Protein AF-A0A211ZJX5-F1 (afdb_monomer)

Radius of gyration: 14.27 Å; Cα contacts (8 Å, |Δi|>4): 96; chains: 1; bounding box: 31×48×30 Å

Sequence (97 aa):
MAGGQPRAPRSEIAEWAARYLERLDQPFDDWEADFFRRGCSFLSRRLATGAASSWRSMTLPPERRDEVYSGPLAARPLTVEETARLRGMLQRIVREG

Secondary structure (DSSP, 8-state):
--------HHHHHHHHHHHHHHHHTS---HHHHHHHHHHHHHHHTT-HHHHHHHHHHHTS-GGGHHHH--SPP--SPPPHHHHHHHHHHHHHHHHH-

Foldseek 3Di:
DDPPDPPPLLVLLLVLLVVLLVCLVDFAAQQLQQLSVQLLVCSLVSNNVRNVVSVVLSPDDPVCNCVPDPDDTPRDGQDPVNSVVSNVSSVVSNVVD

Nearest PDB structures (foldseek):
  5l0j-assembly1_B  TM=2.634E-01  e=6.366E+00  Homo sapiens

Organism: NCBI:txid171674

Structure (mmCIF, N/CA/C/O backbone):
data_AF-A0A211ZJX5-F1
#
_entry.id   AF-A0A211ZJX5-F1
#
loop_
_atom_site.group_PDB
_atom_site.id
_atom_site.type_symbol
_atom_site.label_atom_id
_atom_site.label_alt_id
_atom_site.label_comp_id
_atom_site.label_asym_id
_atom_site.label_entity_id
_atom_site.label_seq_id
_atom_site.pdbx_PDB_ins_code
_atom_site.Cartn_x
_atom_site.Cartn_y
_atom_site.Cartn_z
_atom_site.occupancy
_atom_site.B_iso_or_equiv
_atom_site.auth_seq_id
_atom_site.auth_comp_id
_atom_site.auth_asym_id
_atom_site.auth_atom_id
_atom_site.pdbx_PDB_model_num
ATOM 1 N N . MET A 1 1 ? -12.641 35.822 3.742 1.00 37.06 1 MET A N 1
ATOM 2 C CA . MET A 1 1 ? -11.395 35.092 4.059 1.00 37.06 1 MET A CA 1
ATOM 3 C C . MET A 1 1 ? -11.793 33.852 4.848 1.00 37.06 1 MET A C 1
ATOM 5 O O . MET A 1 1 ? -12.044 33.961 6.040 1.00 37.06 1 MET A O 1
ATOM 9 N N . ALA A 1 2 ? -12.022 32.725 4.171 1.00 40.25 2 ALA A N 1
ATOM 10 C CA . ALA A 1 2 ? -12.484 31.500 4.820 1.00 40.25 2 ALA A CA 1
ATOM 11 C C . ALA A 1 2 ? -11.332 30.890 5.629 1.00 40.25 2 ALA A C 1
ATOM 13 O O . ALA A 1 2 ? -10.291 30.551 5.068 1.00 40.25 2 ALA A O 1
ATOM 14 N N . GLY A 1 3 ? -11.514 30.796 6.947 1.00 42.50 3 GLY A N 1
ATOM 15 C CA . GLY A 1 3 ? -10.616 30.063 7.828 1.00 42.50 3 GLY A CA 1
ATOM 16 C C . GLY A 1 3 ? -10.662 28.586 7.465 1.00 42.50 3 GLY A C 1
ATOM 17 O O . GLY A 1 3 ? -11.670 27.921 7.691 1.00 42.50 3 GLY A O 1
ATOM 18 N N . GLY A 1 4 ? -9.584 28.082 6.869 1.00 46.12 4 GLY A N 1
ATOM 19 C CA . GLY A 1 4 ? -9.402 26.653 6.674 1.00 46.12 4 GLY A CA 1
ATOM 20 C C . GLY A 1 4 ? -9.254 25.998 8.040 1.00 46.12 4 GLY A C 1
ATOM 21 O O . GLY A 1 4 ? -8.207 26.123 8.672 1.00 46.12 4 GLY A O 1
ATOM 22 N N . GLN A 1 5 ? -10.303 25.326 8.518 1.00 50.88 5 GLN A N 1
ATOM 23 C CA . GLN A 1 5 ? -10.152 24.379 9.617 1.00 50.88 5 GLN A CA 1
ATOM 24 C C . GLN A 1 5 ? -9.050 23.384 9.226 1.00 50.88 5 GLN A C 1
ATOM 26 O O . GLN A 1 5 ? -9.124 22.821 8.128 1.00 50.88 5 GLN A O 1
ATOM 31 N N . PRO A 1 6 ? -8.037 23.140 10.076 1.00 51.81 6 PRO A N 1
ATOM 32 C CA . PRO A 1 6 ? -7.135 22.025 9.855 1.00 51.81 6 PRO A CA 1
ATOM 33 C C . PRO A 1 6 ? -7.995 20.760 9.864 1.00 51.81 6 PRO A C 1
ATOM 35 O O . PRO A 1 6 ? -8.597 20.416 10.883 1.00 51.81 6 PRO A O 1
ATOM 38 N N . ARG A 1 7 ? -8.122 20.113 8.699 1.00 57.12 7 ARG A N 1
ATOM 39 C CA . ARG A 1 7 ? -8.782 18.811 8.559 1.00 57.12 7 ARG A CA 1
ATOM 40 C C . ARG A 1 7 ? -8.163 17.914 9.634 1.00 57.12 7 ARG A C 1
ATOM 42 O O . ARG A 1 7 ? -6.938 17.834 9.721 1.00 57.12 7 ARG A O 1
ATOM 49 N N . ALA A 1 8 ? -8.980 17.360 10.529 1.00 59.56 8 ALA A N 1
ATOM 50 C CA . ALA A 1 8 ? -8.452 16.616 11.665 1.00 59.56 8 ALA A CA 1
ATOM 51 C C . ALA A 1 8 ? -7.525 15.504 11.137 1.00 59.56 8 ALA A C 1
ATOM 53 O O . ALA A 1 8 ? -7.931 14.781 10.229 1.00 59.56 8 ALA A O 1
ATOM 54 N N . PRO A 1 9 ? -6.317 15.305 11.695 1.00 62.09 9 PRO A N 1
ATOM 55 C CA . PRO A 1 9 ? -5.357 14.326 11.176 1.00 62.09 9 PRO A CA 1
ATOM 56 C C . PRO A 1 9 ? -5.936 12.910 11.020 1.00 62.09 9 PRO A C 1
ATOM 58 O O . PRO A 1 9 ? -5.461 12.120 10.213 1.00 62.09 9 PRO A O 1
ATOM 61 N N . ARG A 1 10 ? -6.984 12.582 11.788 1.00 69.06 10 ARG A N 1
ATOM 62 C CA . ARG A 1 10 ? -7.703 11.305 11.708 1.00 69.06 10 ARG A CA 1
ATOM 63 C C . ARG A 1 10 ? -8.505 11.135 10.416 1.00 69.06 10 ARG A C 1
ATOM 65 O O . ARG A 1 10 ? -8.441 10.050 9.844 1.00 69.06 10 ARG A O 1
ATOM 72 N N . SER A 1 11 ? -9.179 12.179 9.931 1.00 81.56 11 SER A N 1
ATOM 73 C CA . SER A 1 11 ? -9.972 12.077 8.702 1.00 81.56 11 SER A CA 1
ATOM 74 C C . SER A 1 11 ? -9.083 11.968 7.466 1.00 81.56 11 SER A C 1
ATOM 76 O O . SER A 1 11 ? -9.370 11.174 6.578 1.00 81.56 11 SER A O 1
ATOM 78 N N . GLU A 1 12 ? -7.943 12.662 7.442 1.00 90.56 12 GLU A N 1
ATOM 79 C CA . GLU A 1 12 ? -6.973 12.537 6.345 1.00 90.56 12 GLU A CA 1
ATOM 80 C C . GLU A 1 12 ? -6.363 11.124 6.274 1.00 90.56 12 GLU A C 1
ATOM 82 O O . GLU A 1 12 ? -6.182 10.561 5.195 1.00 90.56 12 GLU A O 1
ATOM 87 N N . ILE A 1 13 ? -6.090 10.507 7.428 1.00 95.00 13 ILE A N 1
ATOM 88 C CA . ILE A 1 13 ? -5.617 9.119 7.490 1.00 95.00 13 ILE A CA 1
ATOM 89 C C . ILE A 1 13 ? -6.665 8.137 6.958 1.00 95.00 13 ILE A C 1
ATOM 91 O O . ILE A 1 13 ? -6.302 7.218 6.223 1.00 95.00 13 ILE A O 1
ATOM 95 N N . ALA A 1 14 ? -7.941 8.315 7.309 1.00 95.44 14 ALA A N 1
ATOM 96 C CA . ALA A 1 14 ? -9.021 7.473 6.798 1.00 95.44 14 ALA A CA 1
ATOM 97 C C . ALA A 1 14 ? -9.212 7.643 5.284 1.00 95.44 14 ALA A C 1
ATOM 99 O O . ALA A 1 14 ? -9.339 6.648 4.572 1.00 95.44 14 ALA A O 1
ATOM 100 N N . GLU A 1 15 ? -9.144 8.876 4.777 1.00 96.19 15 GLU A N 1
ATOM 101 C CA . GLU A 1 15 ? -9.212 9.168 3.340 1.00 96.19 15 GLU A CA 1
ATOM 102 C C . GLU A 1 15 ? -8.085 8.472 2.567 1.00 96.19 15 GLU A C 1
ATOM 104 O O . GLU A 1 15 ? -8.330 7.825 1.546 1.00 96.19 15 GLU A O 1
ATOM 109 N N . TRP A 1 16 ? -6.847 8.538 3.064 1.00 97.25 16 TRP A N 1
ATOM 110 C CA . TRP A 1 16 ? -5.745 7.806 2.444 1.00 97.25 16 TRP A CA 1
ATOM 111 C C . TRP A 1 16 ? -5.908 6.294 2.571 1.00 97.25 16 TRP A C 1
ATOM 113 O O . TRP A 1 16 ? -5.660 5.583 1.602 1.00 97.25 16 TRP A O 1
ATOM 123 N N . ALA A 1 17 ? -6.359 5.781 3.716 1.00 97.50 17 ALA A N 1
ATOM 124 C CA . ALA A 1 17 ? -6.589 4.350 3.873 1.00 97.50 17 ALA A CA 1
ATOM 125 C C . ALA A 1 17 ? -7.652 3.815 2.899 1.00 97.50 17 ALA A C 1
ATOM 127 O O . ALA A 1 17 ? -7.467 2.729 2.351 1.00 97.50 17 ALA A O 1
ATOM 128 N N . ALA A 1 18 ? -8.704 4.590 2.618 1.00 97.31 18 ALA A N 1
ATOM 129 C CA . ALA A 1 18 ? -9.702 4.254 1.606 1.00 97.31 18 ALA A CA 1
ATOM 130 C C . ALA A 1 18 ? -9.088 4.188 0.196 1.00 97.31 18 ALA A C 1
ATOM 132 O O . ALA A 1 18 ? -9.262 3.193 -0.503 1.00 97.31 18 ALA A O 1
ATOM 133 N N . ARG A 1 19 ? -8.267 5.174 -0.186 1.00 97.06 19 ARG A N 1
ATOM 134 C CA . ARG A 1 19 ? -7.553 5.161 -1.479 1.00 97.06 19 ARG A CA 1
ATOM 135 C C . ARG A 1 19 ? -6.612 3.964 -1.625 1.00 97.06 19 ARG A C 1
ATOM 137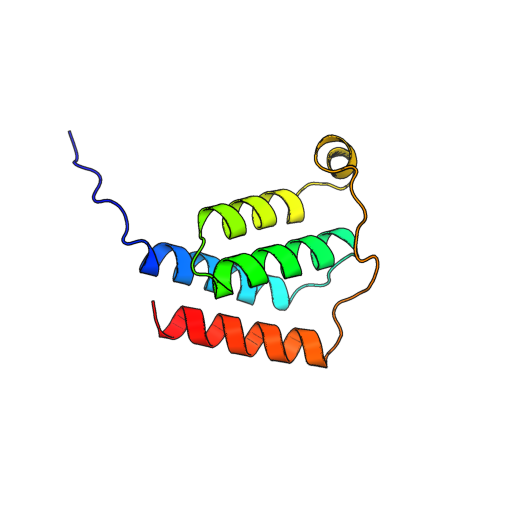 O O . ARG A 1 19 ? -6.543 3.344 -2.682 1.00 97.06 19 ARG A O 1
ATOM 144 N N . TYR A 1 20 ? -5.887 3.615 -0.563 1.00 97.56 20 TYR A N 1
ATOM 145 C CA . TYR A 1 20 ? -5.019 2.435 -0.565 1.00 97.56 20 TYR A CA 1
ATOM 146 C C . TYR A 1 20 ? -5.822 1.129 -0.656 1.00 97.56 20 TYR A C 1
ATOM 148 O O . TYR A 1 20 ? -5.354 0.191 -1.294 1.00 97.56 20 TYR A O 1
ATOM 156 N N . LEU A 1 21 ? -7.029 1.057 -0.080 1.00 97.38 21 LEU A N 1
ATOM 157 C CA . LEU A 1 21 ? -7.914 -0.099 -0.273 1.00 97.38 21 LEU A CA 1
ATOM 158 C C . LEU A 1 21 ? -8.328 -0.257 -1.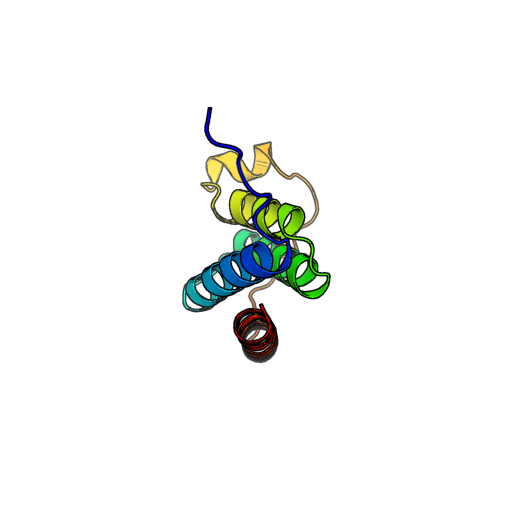731 1.00 97.38 21 LEU A C 1
ATOM 160 O O . LEU A 1 21 ? -8.202 -1.353 -2.262 1.00 97.38 21 LEU A O 1
ATOM 164 N N . GLU A 1 22 ? -8.753 0.826 -2.379 1.00 96.31 22 GLU A N 1
ATOM 165 C CA . GLU A 1 22 ? -9.125 0.808 -3.799 1.00 96.31 22 GLU A CA 1
ATOM 166 C C . GLU A 1 22 ? -7.949 0.390 -4.693 1.00 96.31 22 GLU A C 1
ATOM 168 O O . GLU A 1 22 ? -8.117 -0.354 -5.661 1.00 96.31 22 GLU A O 1
ATOM 173 N N . ARG A 1 23 ? -6.728 0.829 -4.361 1.00 95.56 23 ARG A N 1
ATOM 174 C CA . ARG A 1 23 ? -5.527 0.443 -5.113 1.00 95.56 23 ARG A CA 1
ATOM 175 C C . ARG A 1 23 ? -5.154 -1.028 -4.929 1.00 95.56 23 ARG A C 1
ATOM 177 O O . ARG A 1 23 ? -4.544 -1.597 -5.833 1.00 95.56 23 ARG A O 1
ATOM 184 N N . LEU A 1 24 ? -5.501 -1.637 -3.795 1.00 94.62 24 LEU A N 1
ATOM 185 C CA . LEU A 1 24 ? -5.169 -3.031 -3.483 1.00 94.62 24 LEU A CA 1
ATOM 186 C C . LEU A 1 24 ? -5.865 -4.038 -4.413 1.00 94.62 24 LEU A C 1
ATOM 188 O O . LEU A 1 24 ? -5.385 -5.159 -4.556 1.00 94.62 24 LEU A O 1
ATOM 192 N N . ASP A 1 25 ? -6.976 -3.646 -5.041 1.00 90.31 25 ASP A N 1
ATOM 193 C CA . ASP A 1 25 ? -7.732 -4.479 -5.986 1.00 90.31 25 ASP A CA 1
ATOM 194 C C . ASP A 1 25 ? -7.168 -4.440 -7.423 1.00 90.31 25 ASP A C 1
ATOM 196 O O . ASP A 1 25 ? -7.690 -5.102 -8.319 1.00 90.31 25 ASP A O 1
ATOM 200 N N . GLN A 1 26 ? -6.092 -3.685 -7.657 1.00 92.44 26 GLN A N 1
ATOM 201 C CA . GLN A 1 26 ? -5.429 -3.550 -8.955 1.00 92.44 26 GLN A CA 1
ATOM 202 C C . GLN A 1 26 ? -4.071 -4.274 -8.956 1.00 92.44 26 GLN A C 1
ATOM 204 O O . GLN A 1 26 ? -3.424 -4.359 -7.909 1.00 92.44 26 GLN A O 1
ATOM 209 N N . PRO A 1 27 ? -3.594 -4.770 -10.114 1.00 91.50 27 PRO A N 1
ATOM 210 C CA . PRO A 1 27 ? -2.270 -5.379 -10.209 1.00 91.50 27 PRO A CA 1
ATOM 211 C C . PRO A 1 27 ? -1.171 -4.385 -9.810 1.00 91.50 27 PRO A C 1
ATOM 213 O O . PRO A 1 27 ? -1.321 -3.174 -9.973 1.00 91.50 27 PRO A O 1
ATOM 216 N N . PHE A 1 28 ? -0.075 -4.904 -9.264 1.00 92.31 28 PHE A N 1
ATOM 217 C CA . PHE A 1 28 ? 1.105 -4.128 -8.893 1.00 92.31 28 PHE A CA 1
ATOM 218 C C . PHE A 1 28 ? 2.309 -4.649 -9.665 1.00 92.31 28 PHE A C 1
ATOM 220 O O . PHE A 1 28 ? 2.526 -5.863 -9.707 1.00 92.31 28 PHE A O 1
ATOM 227 N N . ASP A 1 29 ? 3.109 -3.740 -10.210 1.00 92.38 29 ASP A N 1
ATOM 228 C CA . ASP A 1 29 ? 4.510 -4.039 -10.492 1.00 92.38 29 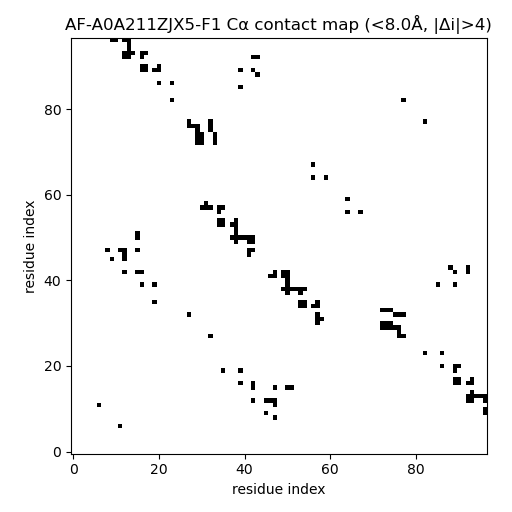ASP A CA 1
ATOM 229 C C . ASP A 1 29 ? 5.364 -3.967 -9.205 1.00 92.38 29 ASP A C 1
ATOM 231 O O . ASP A 1 29 ? 4.885 -3.594 -8.128 1.00 92.38 29 ASP A O 1
ATOM 235 N N . ASP A 1 30 ? 6.637 -4.354 -9.294 1.00 90.88 30 ASP A N 1
ATOM 236 C CA . ASP A 1 30 ? 7.535 -4.402 -8.132 1.00 90.88 30 ASP A CA 1
ATOM 237 C C . ASP A 1 30 ? 7.764 -3.028 -7.482 1.00 90.88 30 ASP A C 1
ATOM 239 O O . ASP A 1 30 ? 7.884 -2.926 -6.257 1.00 90.88 30 ASP A O 1
ATOM 243 N N . TRP A 1 31 ? 7.791 -1.959 -8.281 1.00 92.50 31 TRP A N 1
ATOM 244 C CA . TRP A 1 31 ? 7.918 -0.593 -7.780 1.00 92.50 31 TRP A CA 1
ATOM 245 C C . TRP A 1 31 ? 6.666 -0.195 -7.007 1.00 92.50 31 TRP A C 1
ATOM 247 O O . TRP A 1 31 ? 6.742 0.263 -5.863 1.00 92.50 31 TRP A O 1
ATOM 257 N N . GLU A 1 32 ? 5.500 -0.398 -7.612 1.00 94.88 32 GLU A N 1
ATOM 258 C CA . GLU A 1 32 ? 4.232 -0.052 -6.995 1.00 94.88 32 GLU A CA 1
ATOM 259 C C . GLU A 1 32 ? 4.015 -0.853 -5.709 1.00 94.88 32 GLU A C 1
ATOM 261 O O . GLU A 1 32 ? 3.580 -0.285 -4.710 1.00 94.88 32 GLU A O 1
ATOM 266 N N . ALA A 1 33 ? 4.379 -2.139 -5.692 1.00 95.12 33 ALA A N 1
ATOM 267 C CA . ALA A 1 33 ? 4.298 -2.987 -4.507 1.00 95.12 33 ALA A CA 1
ATOM 268 C C . ALA A 1 33 ? 5.175 -2.464 -3.354 1.00 95.12 33 ALA A C 1
ATOM 270 O O . ALA A 1 33 ? 4.740 -2.461 -2.198 1.00 95.12 33 ALA A O 1
ATOM 271 N N . ASP A 1 34 ? 6.395 -1.998 -3.636 1.00 94.25 34 ASP A N 1
ATOM 272 C CA . ASP A 1 34 ? 7.285 -1.425 -2.619 1.00 94.25 34 ASP A CA 1
ATOM 273 C C . ASP A 1 34 ? 6.706 -0.133 -2.022 1.00 94.25 34 ASP A C 1
ATOM 275 O O . ASP A 1 34 ? 6.570 -0.003 -0.798 1.00 94.25 34 ASP A O 1
ATOM 279 N N . PHE A 1 35 ? 6.271 0.801 -2.871 1.00 95.31 35 PHE A N 1
ATOM 280 C CA . PHE A 1 35 ? 5.678 2.054 -2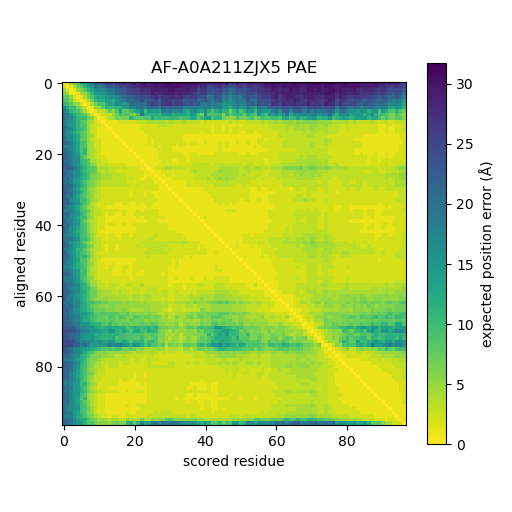.403 1.00 95.31 35 PHE A CA 1
ATOM 281 C C . PHE A 1 35 ? 4.320 1.849 -1.728 1.00 95.31 35 PHE A C 1
ATOM 283 O O . PHE A 1 35 ? 4.024 2.531 -0.742 1.00 95.31 35 PHE A O 1
ATOM 290 N N . PHE A 1 36 ? 3.538 0.858 -2.155 1.00 96.62 36 PHE A N 1
ATOM 291 C CA . PHE A 1 36 ? 2.309 0.464 -1.477 1.00 96.62 36 PHE A CA 1
ATOM 292 C C . PHE A 1 36 ? 2.584 -0.001 -0.040 1.00 96.62 36 PHE A C 1
ATOM 294 O O . PHE A 1 36 ? 1.938 0.472 0.902 1.00 96.62 36 PHE A O 1
ATOM 301 N N . ARG A 1 37 ? 3.590 -0.869 0.161 1.00 95.94 37 ARG A N 1
ATOM 302 C CA . ARG A 1 37 ? 4.022 -1.318 1.499 1.00 95.94 37 ARG A CA 1
ATOM 303 C C . ARG A 1 37 ? 4.473 -0.148 2.370 1.00 95.94 37 ARG A C 1
ATOM 305 O O . ARG A 1 37 ? 4.071 -0.065 3.533 1.00 95.94 37 ARG A O 1
ATOM 312 N N . ARG A 1 38 ? 5.278 0.772 1.826 1.00 95.44 38 ARG A N 1
ATOM 313 C CA . ARG A 1 38 ? 5.740 1.971 2.553 1.00 95.44 38 ARG A CA 1
ATOM 314 C C . ARG A 1 38 ? 4.573 2.853 2.976 1.00 95.44 38 ARG A C 1
ATOM 316 O O . ARG A 1 38 ? 4.496 3.247 4.138 1.00 95.44 38 ARG A O 1
ATOM 323 N N . GLY A 1 39 ? 3.637 3.103 2.067 1.00 96.81 39 GLY A N 1
ATOM 324 C CA . GLY A 1 39 ? 2.434 3.873 2.352 1.00 96.81 39 GLY A CA 1
ATOM 325 C C . GLY A 1 39 ? 1.575 3.244 3.446 1.00 96.81 39 GLY A C 1
ATOM 326 O O . GLY A 1 39 ? 1.213 3.914 4.412 1.00 96.81 39 GLY A O 1
ATOM 327 N N . CYS A 1 40 ? 1.347 1.932 3.366 1.00 97.12 40 CYS A N 1
ATOM 328 C CA . CYS A 1 40 ? 0.672 1.170 4.415 1.00 97.12 40 CYS A CA 1
ATOM 329 C C . CYS A 1 40 ? 1.392 1.265 5.771 1.00 97.12 40 CYS A C 1
ATOM 331 O O . CYS A 1 40 ? 0.747 1.450 6.805 1.00 97.12 40 CYS A O 1
ATOM 333 N N . SER A 1 41 ? 2.727 1.200 5.775 1.00 96.88 41 SER A N 1
ATOM 334 C CA . SER A 1 41 ? 3.538 1.381 6.983 1.00 96.88 41 SER A CA 1
ATOM 335 C C . SER A 1 41 ? 3.322 2.768 7.604 1.00 96.88 41 SER A C 1
ATOM 337 O O . SER A 1 41 ? 3.055 2.874 8.804 1.00 96.88 41 SER A O 1
ATOM 339 N N . PHE A 1 42 ? 3.320 3.837 6.803 1.00 97.19 42 PHE A N 1
ATOM 340 C CA . PHE A 1 42 ? 3.010 5.186 7.288 1.00 97.19 42 PHE A CA 1
ATOM 341 C C . PHE A 1 42 ? 1.586 5.314 7.843 1.00 97.19 42 PHE A C 1
ATOM 343 O O . PHE A 1 42 ? 1.403 5.901 8.913 1.00 97.19 42 PHE A O 1
ATOM 350 N N . LEU A 1 43 ? 0.588 4.727 7.176 1.00 96.44 43 LEU A N 1
ATOM 351 C CA . LEU A 1 43 ? -0.802 4.731 7.645 1.00 96.44 43 LEU A CA 1
ATOM 352 C C . LEU A 1 43 ? -0.960 4.025 8.994 1.00 96.44 43 LEU A C 1
ATOM 354 O O . LEU A 1 43 ? -1.616 4.563 9.887 1.00 96.44 43 LEU A O 1
ATOM 358 N N . SER A 1 44 ? -0.291 2.884 9.192 1.00 95.25 44 SER A N 1
ATOM 359 C CA . SER A 1 44 ? -0.292 2.182 10.486 1.00 95.25 44 SER A CA 1
ATOM 360 C C . SER A 1 44 ? 0.275 3.032 11.631 1.00 95.25 44 SER A C 1
ATOM 362 O O . SER A 1 44 ? -0.134 2.890 12.781 1.00 95.25 44 SER A O 1
ATOM 364 N N . ARG A 1 45 ? 1.172 3.973 11.305 1.00 95.19 45 ARG A N 1
ATOM 365 C CA . ARG A 1 45 ? 1.792 4.930 12.234 1.00 95.19 45 ARG A CA 1
ATOM 366 C C . ARG A 1 45 ? 1.054 6.273 12.302 1.00 95.19 45 ARG A C 1
ATOM 368 O O . ARG A 1 45 ? 1.548 7.188 12.952 1.00 95.19 45 ARG A O 1
ATOM 375 N N . ARG A 1 46 ? -0.110 6.401 11.648 1.00 93.50 46 ARG A N 1
ATOM 376 C CA . ARG A 1 46 ? -0.918 7.633 11.549 1.00 93.50 46 ARG A CA 1
ATOM 377 C C . ARG A 1 46 ? -0.165 8.821 10.924 1.00 93.50 46 ARG A C 1
ATOM 379 O O . ARG A 1 46 ? -0.357 9.963 11.329 1.00 93.50 46 ARG A O 1
ATOM 386 N N . LEU A 1 47 ? 0.665 8.565 9.909 1.00 94.56 47 LEU A N 1
ATOM 387 C CA . LEU A 1 47 ? 1.444 9.585 9.196 1.00 94.56 47 LEU A CA 1
ATOM 388 C C . LEU A 1 47 ? 0.898 9.834 7.776 1.00 94.56 47 LEU A C 1
ATOM 390 O O . LEU A 1 47 ? 1.336 9.201 6.815 1.00 94.56 47 LEU A O 1
ATOM 394 N N . ALA A 1 48 ? -0.033 10.784 7.631 1.00 93.50 48 ALA A N 1
ATOM 395 C CA . ALA A 1 48 ? -0.733 11.042 6.365 1.00 93.50 48 ALA A CA 1
ATOM 396 C C . ALA A 1 48 ? 0.214 11.546 5.269 1.00 93.50 48 ALA A C 1
ATOM 398 O O . ALA A 1 48 ? 0.210 11.024 4.157 1.00 93.50 48 ALA A O 1
ATOM 399 N N . THR A 1 49 ? 1.115 12.474 5.603 1.00 94.19 49 THR A N 1
ATOM 400 C CA . THR A 1 49 ? 2.120 13.006 4.669 1.00 94.19 49 THR A CA 1
ATOM 401 C C . THR A 1 49 ? 3.013 11.911 4.086 1.00 94.19 49 THR A C 1
ATOM 403 O O . THR A 1 49 ? 3.341 11.945 2.899 1.00 94.19 49 THR A O 1
ATOM 406 N N . GLY A 1 50 ? 3.386 10.917 4.901 1.00 95.38 50 GLY A N 1
ATOM 407 C CA . GLY A 1 50 ? 4.175 9.769 4.452 1.00 95.38 50 GLY A CA 1
ATOM 408 C C . GLY A 1 50 ? 3.394 8.899 3.469 1.00 95.38 50 GLY A C 1
ATOM 409 O O . GLY A 1 50 ? 3.892 8.601 2.386 1.00 95.38 50 GLY A O 1
ATOM 410 N N . ALA A 1 51 ? 2.137 8.586 3.792 1.00 96.69 51 ALA A N 1
ATOM 411 C CA . ALA A 1 51 ? 1.243 7.840 2.909 1.00 96.69 51 ALA A CA 1
A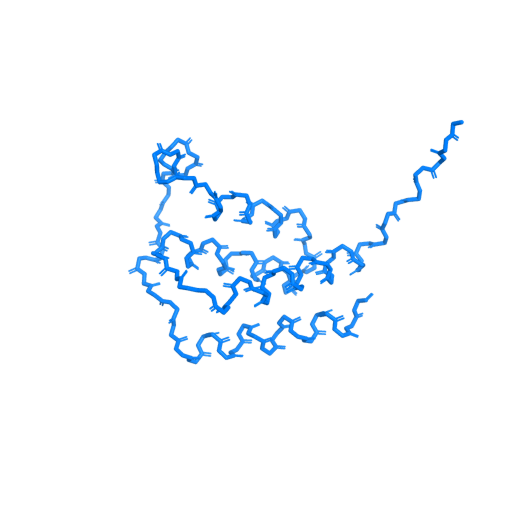TOM 412 C C . ALA A 1 51 ? 0.981 8.571 1.579 1.00 96.69 51 ALA A C 1
ATOM 414 O O . ALA A 1 51 ? 1.026 7.954 0.514 1.00 96.69 51 ALA A O 1
ATOM 415 N N . ALA A 1 52 ? 0.780 9.889 1.622 1.00 96.25 52 ALA A N 1
ATOM 416 C CA . ALA A 1 52 ? 0.606 10.737 0.446 1.00 96.25 52 ALA A CA 1
ATOM 417 C C . ALA A 1 52 ? 1.873 10.807 -0.422 1.00 96.25 52 ALA A C 1
ATOM 419 O O . ALA A 1 52 ? 1.797 10.860 -1.649 1.00 96.25 52 ALA A O 1
ATOM 420 N N . SER A 1 53 ? 3.056 10.834 0.199 1.00 95.31 53 SER A N 1
ATOM 421 C CA . SER A 1 53 ? 4.336 10.791 -0.515 1.00 95.31 53 SER A CA 1
ATOM 422 C C . SER A 1 53 ? 4.522 9.451 -1.226 1.00 95.31 53 SER A C 1
ATOM 424 O O . SER A 1 53 ? 4.736 9.424 -2.435 1.00 95.31 53 SER A O 1
ATOM 426 N N . SER A 1 54 ? 4.326 8.339 -0.508 1.00 95.75 54 SER A N 1
ATOM 427 C CA . SER A 1 54 ? 4.398 6.998 -1.094 1.00 95.75 54 SER A CA 1
ATOM 428 C C . SER A 1 54 ? 3.373 6.793 -2.207 1.00 95.75 54 SER A C 1
ATOM 430 O O . SER A 1 54 ? 3.705 6.191 -3.221 1.00 95.75 54 SER A O 1
ATOM 432 N N . TRP A 1 55 ? 2.168 7.355 -2.071 1.00 96.81 55 TRP A N 1
ATOM 433 C CA . TRP A 1 55 ? 1.155 7.304 -3.123 1.00 96.81 55 TRP A CA 1
ATOM 434 C C . TRP A 1 55 ? 1.631 8.006 -4.393 1.00 96.81 55 TRP A C 1
ATOM 436 O O . TRP A 1 55 ? 1.555 7.436 -5.476 1.00 96.81 55 TRP A O 1
ATOM 446 N N . ARG A 1 56 ? 2.169 9.225 -4.260 1.00 95.56 56 ARG A N 1
ATOM 447 C CA . ARG A 1 56 ? 2.699 9.980 -5.402 1.00 95.56 56 ARG A CA 1
ATOM 448 C C . ARG A 1 56 ? 3.794 9.204 -6.122 1.00 95.56 56 ARG A C 1
ATOM 450 O O . ARG A 1 56 ? 3.726 9.107 -7.341 1.00 95.56 56 ARG A O 1
ATOM 457 N N . SER A 1 57 ? 4.740 8.624 -5.381 1.00 94.50 57 SER A N 1
ATOM 458 C CA . SER A 1 57 ? 5.799 7.784 -5.950 1.00 94.50 57 SER A CA 1
ATOM 459 C C . SER A 1 57 ? 5.248 6.531 -6.633 1.00 94.50 57 SER A C 1
ATOM 461 O O . SER A 1 57 ? 5.673 6.212 -7.738 1.00 94.50 57 SER A O 1
ATOM 463 N N . MET A 1 58 ? 4.269 5.855 -6.027 1.00 94.19 58 MET A N 1
ATOM 464 C CA . MET A 1 58 ? 3.609 4.680 -6.607 1.00 94.19 58 MET A CA 1
ATOM 465 C C . MET A 1 58 ? 2.951 5.000 -7.955 1.00 94.19 58 MET A C 1
ATOM 467 O O . MET A 1 58 ? 3.088 4.229 -8.893 1.00 94.19 58 MET A O 1
ATOM 471 N N . THR A 1 59 ? 2.289 6.154 -8.078 1.00 92.94 59 THR A N 1
ATOM 472 C CA . THR A 1 59 ? 1.581 6.565 -9.305 1.00 92.94 59 THR A CA 1
ATOM 473 C C . THR A 1 59 ? 2.475 7.202 -10.373 1.00 92.94 59 THR A C 1
ATOM 475 O O . THR A 1 59 ? 1.961 7.722 -11.363 1.00 92.94 59 THR A O 1
ATOM 478 N N . LEU A 1 60 ? 3.797 7.232 -10.177 1.00 92.44 60 LEU A N 1
ATOM 479 C CA . LEU A 1 60 ? 4.700 7.776 -11.187 1.00 92.44 60 LEU A CA 1
ATOM 480 C C . LEU A 1 60 ? 4.721 6.887 -12.432 1.00 92.44 60 LEU A C 1
ATOM 482 O O . LEU A 1 60 ? 4.805 5.656 -12.306 1.00 92.44 60 LEU A O 1
ATOM 486 N N . PRO A 1 61 ? 4.726 7.502 -13.626 1.00 90.81 61 PRO A N 1
ATOM 487 C CA . PRO A 1 61 ? 4.935 6.750 -14.847 1.00 90.81 61 PRO A CA 1
ATOM 488 C C . PRO A 1 61 ? 6.357 6.151 -14.845 1.00 90.81 61 PRO A C 1
ATOM 490 O O . PRO A 1 61 ? 7.265 6.776 -14.277 1.00 90.81 61 PRO A O 1
ATOM 493 N N . PRO A 1 62 ? 6.565 4.952 -15.426 1.00 88.75 62 PRO A N 1
ATOM 494 C CA . PRO A 1 62 ? 7.832 4.222 -15.351 1.00 88.75 62 PRO A CA 1
ATOM 495 C C . PRO A 1 62 ? 9.070 5.055 -15.689 1.00 88.75 62 PRO A C 1
ATOM 497 O O . PRO A 1 62 ? 10.056 5.004 -14.961 1.00 88.75 62 PRO A O 1
ATOM 500 N N . GLU A 1 63 ? 8.983 5.895 -16.717 1.00 90.44 63 GLU A N 1
ATOM 501 C CA . GLU A 1 63 ? 10.065 6.756 -17.197 1.00 90.44 63 GLU A CA 1
ATOM 502 C C . GLU A 1 63 ? 10.541 7.811 -16.185 1.00 90.44 63 GLU A C 1
ATOM 504 O O . GLU A 1 63 ? 11.636 8.343 -16.331 1.00 90.44 63 GLU A O 1
ATOM 509 N N . ARG A 1 64 ? 9.753 8.108 -15.142 1.00 89.19 64 ARG A N 1
ATOM 510 C CA . ARG A 1 64 ? 10.097 9.100 -14.106 1.00 89.19 64 ARG A CA 1
ATOM 511 C C . ARG A 1 64 ? 10.507 8.487 -12.772 1.00 89.19 64 ARG A C 1
ATOM 513 O O . ARG A 1 64 ? 10.825 9.219 -11.836 1.00 89.19 64 ARG A O 1
ATOM 520 N N . ARG A 1 65 ? 10.456 7.163 -12.637 1.00 90.75 65 ARG A N 1
ATOM 521 C CA . ARG A 1 65 ? 10.716 6.476 -11.362 1.00 90.75 65 ARG A CA 1
ATOM 522 C C . ARG A 1 65 ? 12.176 6.626 -10.934 1.00 90.75 65 ARG A C 1
ATOM 524 O O . ARG A 1 65 ? 12.438 7.004 -9.791 1.00 90.75 65 ARG A O 1
ATOM 531 N N . ASP A 1 66 ? 13.094 6.470 -11.882 1.00 85.38 66 ASP A N 1
ATOM 532 C CA . ASP A 1 66 ? 14.538 6.567 -11.641 1.00 85.38 66 ASP A CA 1
ATOM 533 C C . ASP A 1 66 ? 14.997 7.993 -11.287 1.00 85.38 66 ASP A C 1
ATOM 535 O O . ASP A 1 66 ? 15.985 8.171 -10.576 1.00 85.38 66 ASP A O 1
ATOM 539 N N . GLU A 1 67 ? 14.250 9.022 -11.704 1.00 86.75 67 GLU A N 1
ATOM 540 C CA . GLU A 1 67 ? 14.500 10.418 -11.310 1.00 86.75 67 GLU A CA 1
ATOM 541 C C . GLU A 1 67 ? 14.165 10.680 -9.832 1.00 86.75 67 GLU A C 1
ATOM 543 O O . GLU A 1 67 ? 14.679 11.620 -9.225 1.00 86.75 67 GLU A O 1
ATOM 548 N N . VAL A 1 68 ? 13.263 9.879 -9.256 1.00 83.19 68 VAL A N 1
ATOM 549 C CA . VAL A 1 68 ? 12.665 10.130 -7.938 1.00 83.19 68 VAL A CA 1
ATOM 550 C C . VAL A 1 68 ? 13.233 9.211 -6.862 1.00 83.19 68 VAL A C 1
ATOM 552 O O . VAL A 1 68 ? 13.304 9.609 -5.696 1.00 83.19 68 VAL A O 1
ATOM 555 N N . TYR A 1 69 ? 13.638 7.991 -7.210 1.00 79.62 69 TYR A N 1
ATOM 556 C CA . TYR A 1 69 ? 14.177 7.046 -6.241 1.00 79.62 69 TYR A CA 1
ATOM 557 C C . TYR A 1 69 ? 15.188 6.093 -6.875 1.00 79.62 69 TYR A C 1
ATOM 559 O O . TYR A 1 69 ? 14.845 5.295 -7.737 1.00 79.62 69 TYR A O 1
ATOM 567 N N . SER A 1 70 ? 16.420 6.130 -6.370 1.00 79.25 70 SER A N 1
ATOM 568 C CA . SER A 1 70 ? 17.525 5.249 -6.772 1.00 79.25 70 SER A CA 1
ATOM 569 C C . SER A 1 70 ? 17.901 4.216 -5.700 1.00 79.25 70 SER A C 1
ATOM 571 O O . SER A 1 70 ? 18.945 3.572 -5.779 1.00 79.25 70 SER A O 1
ATOM 573 N N . GLY A 1 71 ? 17.083 4.083 -4.651 1.00 79.50 71 GLY A N 1
ATOM 574 C CA . GLY A 1 71 ? 17.330 3.132 -3.570 1.00 79.50 71 GLY A CA 1
ATOM 575 C C . GLY A 1 71 ? 16.885 1.705 -3.912 1.00 79.50 71 GLY A C 1
ATOM 576 O O . GLY A 1 71 ? 16.153 1.492 -4.877 1.00 79.50 71 GLY A O 1
ATOM 577 N N . PRO A 1 72 ? 17.285 0.712 -3.100 1.00 78.81 72 PRO A N 1
ATOM 578 C CA . PRO A 1 72 ? 16.869 -0.668 -3.310 1.00 78.81 72 PRO A CA 1
ATOM 579 C C . PRO A 1 72 ? 15.349 -0.808 -3.158 1.00 78.81 72 PRO A C 1
ATOM 581 O O . PRO A 1 72 ? 14.763 -0.346 -2.174 1.00 78.81 72 PRO A O 1
ATOM 584 N N . LEU A 1 73 ? 14.725 -1.474 -4.128 1.00 83.19 73 LEU A N 1
ATOM 585 C CA . LEU A 1 73 ? 13.328 -1.894 -4.069 1.00 83.19 73 LEU A CA 1
ATOM 586 C C . LEU A 1 73 ? 13.248 -3.294 -3.466 1.00 83.19 73 LEU A C 1
ATOM 588 O O . LEU A 1 73 ? 14.078 -4.157 -3.765 1.00 83.19 73 LEU A O 1
ATOM 592 N N . ALA A 1 74 ? 12.209 -3.561 -2.676 1.00 72.8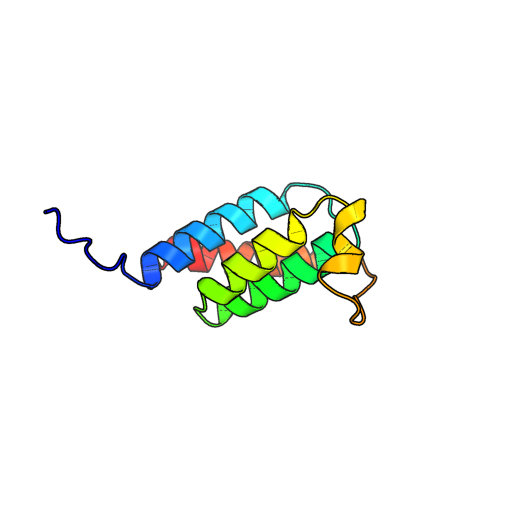8 74 ALA A N 1
ATOM 593 C CA . ALA A 1 74 ? 11.798 -4.934 -2.445 1.00 72.88 74 ALA A CA 1
ATOM 594 C C . ALA A 1 74 ? 11.177 -5.460 -3.748 1.00 72.88 74 ALA A C 1
ATOM 596 O O . ALA A 1 74 ? 9.965 -5.375 -3.932 1.00 72.88 74 ALA A O 1
ATOM 597 N N . ALA A 1 75 ? 12.023 -5.973 -4.649 1.00 72.00 75 ALA A N 1
ATOM 598 C CA . ALA A 1 75 ? 11.660 -6.551 -5.945 1.00 72.00 75 ALA A CA 1
ATOM 599 C C . ALA A 1 75 ? 10.910 -7.884 -5.772 1.00 72.00 75 ALA A C 1
ATOM 601 O O . ALA A 1 75 ? 11.397 -8.959 -6.123 1.00 72.00 75 ALA A O 1
ATOM 602 N N . ARG A 1 76 ? 9.759 -7.825 -5.096 1.00 86.31 76 ARG A N 1
ATOM 603 C CA . ARG A 1 76 ? 8.853 -8.950 -4.919 1.00 86.31 76 ARG A CA 1
ATOM 604 C C . ARG A 1 76 ? 7.392 -8.490 -4.968 1.00 86.31 76 ARG A C 1
ATOM 606 O O . ARG A 1 76 ? 7.028 -7.537 -4.254 1.00 86.31 76 ARG A O 1
ATOM 613 N N . PRO A 1 77 ? 6.525 -9.254 -5.652 1.00 87.81 77 PRO A N 1
ATOM 614 C CA . PRO A 1 77 ? 5.082 -9.060 -5.607 1.00 87.81 77 PRO A CA 1
ATOM 615 C C . PRO A 1 77 ? 4.517 -9.133 -4.185 1.00 87.81 77 PRO A C 1
ATOM 617 O O . PRO A 1 77 ? 5.116 -9.725 -3.275 1.00 87.81 77 PRO A O 1
ATOM 620 N N . LEU A 1 78 ? 3.341 -8.537 -3.983 1.00 90.75 78 LEU A N 1
ATOM 621 C CA . LEU A 1 78 ? 2.554 -8.748 -2.769 1.00 90.75 78 LEU A CA 1
ATOM 622 C C . LEU A 1 78 ? 2.056 -10.196 -2.737 1.00 90.75 78 LEU A C 1
ATOM 624 O O . LEU A 1 78 ? 1.448 -10.676 -3.693 1.00 90.75 78 LEU A O 1
ATOM 628 N N . THR A 1 79 ? 2.304 -10.898 -1.633 1.00 91.81 79 THR A N 1
ATOM 629 C CA . THR A 1 79 ? 1.749 -12.245 -1.448 1.00 91.81 79 THR A CA 1
ATOM 630 C C . THR A 1 79 ? 0.269 -12.159 -1.078 1.00 91.81 79 THR A C 1
ATOM 632 O O . THR A 1 79 ? -0.195 -11.140 -0.567 1.00 91.81 79 THR A O 1
ATOM 635 N N . VAL A 1 80 ? -0.487 -13.242 -1.283 1.00 92.62 80 VAL A N 1
ATOM 636 C CA . VAL A 1 80 ? -1.909 -13.305 -0.890 1.00 92.62 80 VAL A CA 1
ATOM 637 C C . VAL A 1 80 ? -2.087 -13.006 0.604 1.00 92.62 80 VAL A C 1
ATOM 639 O O . VAL A 1 80 ? -2.980 -12.251 0.988 1.00 92.62 80 VAL A O 1
ATOM 642 N N . GLU A 1 81 ? -1.202 -13.545 1.444 1.00 94.69 81 GLU A N 1
ATOM 643 C CA . GLU A 1 81 ? -1.213 -13.318 2.891 1.00 94.69 81 GLU A CA 1
ATOM 644 C C . GLU A 1 81 ? -0.897 -11.857 3.251 1.00 94.69 81 GLU A C 1
ATOM 646 O O . GLU A 1 81 ? -1.585 -11.249 4.074 1.00 94.69 81 GLU A O 1
ATOM 651 N N . GLU A 1 82 ? 0.102 -11.258 2.592 1.00 94.56 82 GLU A N 1
ATOM 652 C CA . GLU A 1 82 ? 0.464 -9.850 2.776 1.00 94.56 82 GLU A CA 1
ATOM 653 C C . GLU A 1 82 ? -0.697 -8.931 2.369 1.00 94.56 82 GLU A C 1
ATOM 655 O O . GLU A 1 82 ? -1.086 -8.048 3.134 1.00 94.56 82 GLU A O 1
ATOM 660 N N . THR A 1 83 ? -1.324 -9.196 1.223 1.00 95.19 83 THR A N 1
ATOM 661 C CA . THR A 1 83 ? -2.516 -8.489 0.736 1.00 95.19 83 THR A CA 1
ATOM 662 C C . THR A 1 83 ? -3.674 -8.575 1.728 1.00 95.19 83 THR A C 1
ATOM 664 O O . THR A 1 83 ? -4.271 -7.550 2.063 1.00 95.19 83 THR A O 1
ATOM 667 N N . ALA A 1 84 ? -3.988 -9.766 2.246 1.00 96.31 84 ALA A N 1
ATOM 668 C CA . ALA A 1 84 ? -5.065 -9.945 3.220 1.00 96.31 84 ALA A CA 1
ATOM 669 C C . ALA A 1 84 ? -4.797 -9.162 4.517 1.00 96.31 84 ALA A C 1
ATOM 671 O O . ALA A 1 84 ? -5.681 -8.461 5.021 1.00 96.31 84 ALA A O 1
ATOM 672 N N . ARG A 1 85 ? -3.556 -9.211 5.020 1.00 97.19 85 ARG A N 1
ATOM 673 C CA . ARG A 1 85 ? -3.127 -8.450 6.200 1.00 97.19 85 ARG A CA 1
ATOM 674 C C . ARG A 1 85 ? -3.265 -6.942 5.984 1.00 97.19 85 ARG A C 1
ATOM 676 O O . ARG A 1 85 ? -3.808 -6.249 6.846 1.00 97.19 85 ARG A O 1
ATOM 683 N N . LEU A 1 86 ? -2.782 -6.431 4.851 1.00 97.06 86 LEU A N 1
ATOM 684 C CA . LEU A 1 86 ? -2.852 -5.007 4.519 1.00 97.06 86 LEU A CA 1
ATOM 685 C C . LEU A 1 86 ? -4.303 -4.548 4.342 1.00 97.06 86 LEU A C 1
ATOM 687 O O . LEU A 1 86 ? -4.672 -3.508 4.885 1.00 97.06 86 LEU A O 1
ATOM 691 N N . ARG A 1 87 ? -5.157 -5.352 3.693 1.00 98.00 87 ARG A N 1
ATOM 692 C CA . ARG A 1 87 ? -6.597 -5.073 3.572 1.00 98.00 87 ARG A CA 1
ATOM 693 C C . ARG A 1 87 ? -7.254 -4.920 4.940 1.00 98.00 87 ARG A C 1
ATOM 695 O O . ARG A 1 87 ? -7.922 -3.917 5.181 1.00 98.00 87 ARG A O 1
ATOM 702 N N . GLY A 1 88 ? -7.042 -5.880 5.842 1.00 97.81 88 GLY A N 1
ATOM 703 C CA . GLY A 1 88 ? -7.617 -5.838 7.188 1.00 97.81 88 GLY A CA 1
ATOM 704 C C . GLY A 1 88 ? -7.159 -4.611 7.981 1.00 97.81 88 GLY A C 1
ATOM 705 O O . GLY A 1 88 ? -7.971 -3.935 8.615 1.00 97.81 88 GLY A O 1
ATOM 706 N N . MET A 1 89 ? -5.870 -4.271 7.890 1.00 97.94 89 MET A N 1
ATOM 707 C CA . MET A 1 89 ? -5.315 -3.063 8.504 1.00 97.94 89 MET A CA 1
ATOM 708 C C . MET A 1 89 ? -5.968 -1.788 7.950 1.00 97.94 89 MET A C 1
ATOM 710 O O . MET A 1 89 ? -6.409 -0.944 8.729 1.00 97.94 89 MET A O 1
ATOM 714 N N . LEU A 1 90 ? -6.052 -1.633 6.628 1.00 97.81 90 LEU A N 1
ATOM 715 C CA . LEU A 1 90 ? -6.619 -0.435 6.010 1.00 97.81 90 LEU A CA 1
ATOM 716 C C . LEU A 1 90 ? -8.121 -0.298 6.306 1.00 97.81 90 LEU A C 1
ATOM 718 O O . LEU A 1 90 ? -8.569 0.786 6.668 1.00 97.81 90 LEU A O 1
ATOM 722 N N . GLN A 1 91 ? -8.892 -1.392 6.242 1.00 97.69 91 GLN A N 1
ATOM 723 C CA . GLN A 1 91 ? -10.318 -1.395 6.603 1.00 97.69 91 GLN A CA 1
ATOM 724 C C . GLN A 1 91 ? -10.537 -0.951 8.048 1.00 97.69 91 GLN A C 1
ATOM 726 O O . GLN A 1 91 ? -11.464 -0.194 8.332 1.00 97.69 91 GLN A O 1
ATOM 731 N N . ARG A 1 92 ? -9.676 -1.403 8.964 1.00 97.06 92 ARG A N 1
ATOM 732 C CA . ARG A 1 92 ? -9.707 -0.960 10.356 1.00 97.06 92 ARG A CA 1
ATOM 733 C C . ARG A 1 92 ? -9.450 0.542 10.468 1.00 97.06 92 ARG A C 1
ATOM 735 O O . ARG A 1 92 ? -10.205 1.223 11.148 1.00 97.06 92 ARG A O 1
ATOM 742 N N . ILE A 1 93 ? -8.432 1.057 9.777 1.00 95.94 93 ILE A N 1
ATOM 743 C CA . ILE A 1 93 ? -8.102 2.488 9.790 1.00 95.94 93 ILE A CA 1
ATOM 744 C C . ILE A 1 93 ? -9.272 3.334 9.272 1.00 95.94 93 ILE A C 1
ATOM 746 O O . ILE A 1 93 ? -9.590 4.340 9.899 1.00 95.94 93 ILE A O 1
ATOM 750 N N . VAL A 1 94 ? -9.928 2.911 8.185 1.00 95.62 94 VAL A N 1
ATOM 751 C CA . VAL A 1 94 ? -11.108 3.595 7.624 1.00 95.62 94 VAL A CA 1
ATOM 752 C C . VAL A 1 94 ? -12.275 3.625 8.611 1.00 95.62 94 VAL A C 1
ATOM 754 O O . VAL A 1 94 ? -12.956 4.634 8.706 1.00 95.62 94 VAL A O 1
ATOM 757 N N . ARG A 1 95 ? -12.514 2.541 9.359 1.00 94.00 95 ARG A N 1
ATOM 758 C CA . ARG A 1 95 ? -13.608 2.480 10.349 1.00 94.00 95 ARG A CA 1
ATOM 759 C C . ARG A 1 95 ? -13.353 3.323 11.601 1.00 94.00 95 ARG A C 1
ATOM 761 O O . ARG A 1 95 ?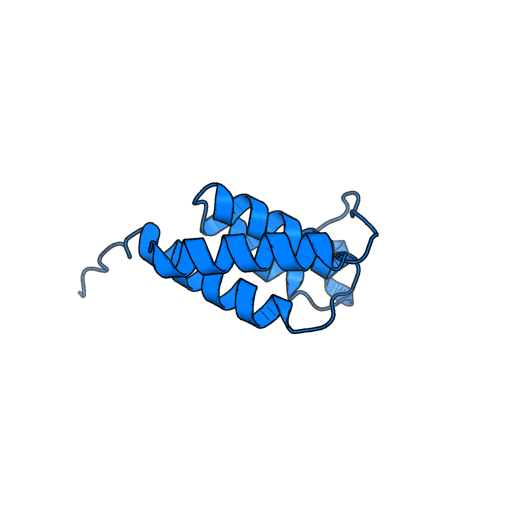 -14.302 3.665 12.295 1.00 94.00 95 ARG A O 1
ATOM 768 N N . GLU A 1 96 ? -12.089 3.566 11.939 1.00 89.12 96 GLU A N 1
ATOM 769 C CA . GLU A 1 96 ? -11.676 4.259 13.168 1.00 89.12 96 GLU A CA 1
ATOM 770 C C . GLU A 1 96 ? -11.471 5.775 13.000 1.00 89.12 96 GLU A C 1
ATOM 772 O O . GLU A 1 96 ? -11.285 6.465 14.008 1.00 89.12 96 GLU A O 1
ATOM 777 N N . GLY A 1 97 ? -11.399 6.281 11.765 1.00 74.25 97 GLY A N 1
ATOM 778 C CA . GLY A 1 97 ? -11.182 7.703 11.467 1.00 74.25 97 GLY A CA 1
ATOM 779 C C . GLY A 1 97 ? -12.462 8.438 11.118 1.00 74.25 97 GLY A C 1
ATOM 780 O O . GLY A 1 97 ? -12.467 9.663 11.373 1.00 74.25 97 GLY A O 1
#

pLDDT: mean 88.27, std 13.99, range [37.06, 98.0]

Mean predicted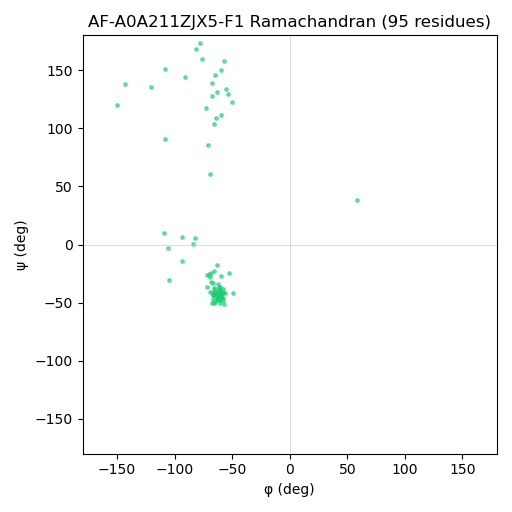 aligned error: 5.89 Å

Solvent-accessible surface area (backbone atoms only — not comparable to full-atom values): 5546 Å² total; per-residue (Å²): 135,85,81,77,71,77,74,55,73,49,46,55,38,16,54,50,26,48,54,52,52,63,52,66,80,48,93,63,56,39,66,35,35,35,26,48,52,52,15,52,54,24,50,78,70,70,32,48,69,52,24,55,48,24,48,55,62,38,71,46,59,76,93,52,42,69,82,74,53,83,70,9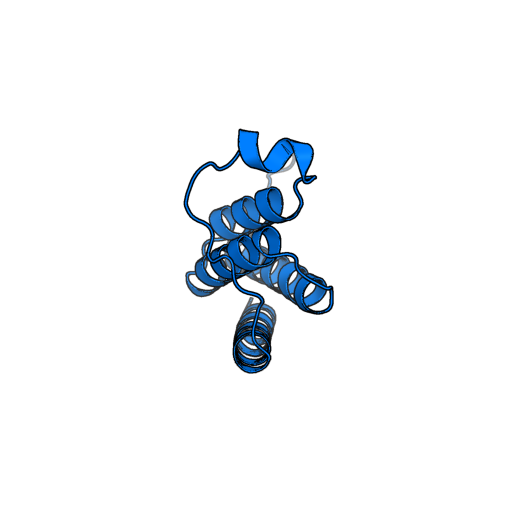2,68,60,81,47,72,77,47,73,67,55,49,53,52,51,48,54,52,28,55,50,45,41,75,75,66